Protein AF-A0A7K3PJA0-F1 (afdb_monomer)

Foldseek 3Di:
DPDPPDDLVNVLVVCCVVVNPVSDLAPLVSLQVVLLVVVVVVVVVVDPDDDLVVSLVVSVVVSNPGNPSSVVSNVVVVVDDDDDDPDPPPPDDPPPPDD

Organism: NCBI:txid285562

pLDDT: mean 87.51, std 14.16, range [44.09, 98.31]

Sequence (99 aa):
LRVGGVRPEQADGFARALLGAQCGPDDERRGRAVTVWLLEQAALAGHTALELPRLTATLAQRGVPDPDAAVQGTLAEGEALAFQDALDVPGARPERAAG

Solvent-accessible surface area (backbone atoms only — not comparable to full-atom values): 6112 Å² total; per-residue (Å²): 98,91,53,88,92,60,48,72,70,58,51,52,52,50,44,29,73,74,69,33,86,82,62,45,66,74,37,65,69,54,32,26,33,51,51,49,37,52,53,53,53,38,41,76,72,71,40,92,74,76,58,65,72,60,52,35,54,50,35,43,77,70,57,26,83,53,30,64,60,21,49,50,52,23,43,74,72,63,72,47,81,90,81,75,79,82,68,76,55,95,83,64,74,82,79,76,82,84,130

Structure (mmCIF, N/CA/C/O backbone):
data_AF-A0A7K3PJA0-F1
#
_entry.id   AF-A0A7K3PJA0-F1
#
loop_
_atom_site.group_PDB
_atom_site.id
_atom_site.type_symbol
_atom_site.label_atom_id
_atom_site.label_alt_id
_atom_site.label_comp_id
_atom_site.label_asym_id
_atom_site.label_entity_id
_atom_site.label_seq_id
_atom_site.pdbx_PDB_ins_code
_atom_site.Cartn_x
_atom_site.Cartn_y
_atom_site.Cartn_z
_atom_site.occupancy
_atom_site.B_iso_or_equiv
_atom_site.auth_seq_id
_atom_site.auth_comp_id
_atom_site.auth_asym_id
_atom_site.auth_atom_id
_atom_site.pdbx_PDB_model_num
ATOM 1 N N . LEU A 1 1 ? -6.112 0.083 -1.362 1.00 74.38 1 LEU A N 1
ATOM 2 C CA . LEU A 1 1 ? -6.463 1.344 -2.056 1.00 74.38 1 LEU A CA 1
ATOM 3 C C . LEU A 1 1 ? -6.832 1.029 -3.499 1.00 74.38 1 LEU A C 1
ATOM 5 O O . LEU A 1 1 ? -6.029 1.219 -4.389 1.00 74.38 1 LEU A O 1
ATOM 9 N N . ARG A 1 2 ? -8.026 0.472 -3.723 1.00 79.25 2 ARG A N 1
ATOM 10 C CA . ARG A 1 2 ? -8.399 -0.136 -5.018 1.00 79.25 2 ARG A CA 1
ATOM 11 C C . ARG A 1 2 ? -9.253 0.778 -5.905 1.00 79.25 2 ARG A C 1
ATOM 13 O O . ARG A 1 2 ? -9.666 0.390 -6.989 1.00 79.25 2 ARG A O 1
ATOM 20 N N . VAL A 1 3 ? -9.554 1.982 -5.419 1.00 83.81 3 VAL A N 1
ATOM 21 C CA . VAL A 1 3 ? -10.382 2.972 -6.113 1.00 83.81 3 VAL A CA 1
ATOM 22 C C . VAL A 1 3 ? -9.461 4.036 -6.697 1.00 83.81 3 VAL A C 1
ATOM 24 O O . VAL A 1 3 ? -8.737 4.701 -5.955 1.00 83.81 3 VAL A O 1
ATOM 27 N N . GLY A 1 4 ? -9.490 4.197 -8.021 1.00 82.44 4 GLY A N 1
ATOM 28 C CA . GLY A 1 4 ? -8.668 5.183 -8.720 1.00 82.44 4 GLY A CA 1
ATOM 29 C C . GLY A 1 4 ? -8.885 6.601 -8.182 1.00 82.44 4 GLY A C 1
ATOM 30 O O . GLY A 1 4 ? -10.015 7.022 -7.948 1.00 82.44 4 GLY A O 1
ATOM 31 N N . GLY A 1 5 ? -7.790 7.333 -7.963 1.00 83.69 5 GLY A N 1
ATOM 32 C CA . GLY A 1 5 ? -7.814 8.706 -7.445 1.00 83.69 5 GLY A CA 1
ATOM 33 C C . GLY A 1 5 ? -7.941 8.836 -5.921 1.00 83.69 5 GLY A C 1
ATOM 34 O O . GLY A 1 5 ? -7.743 9.936 -5.406 1.00 83.69 5 GLY A O 1
ATOM 35 N N . VAL A 1 6 ? -8.201 7.747 -5.189 1.00 88.75 6 VAL A N 1
ATOM 36 C CA . VAL A 1 6 ? -8.227 7.765 -3.718 1.00 88.75 6 VAL A CA 1
ATOM 37 C C . VAL A 1 6 ? -6.811 7.644 -3.165 1.00 88.75 6 VAL A C 1
ATOM 39 O O . VAL A 1 6 ? -6.102 6.671 -3.424 1.00 88.75 6 VAL A O 1
ATOM 42 N N . ARG A 1 7 ? -6.404 8.633 -2.367 1.00 89.06 7 ARG A N 1
ATOM 43 C CA . ARG A 1 7 ? -5.114 8.638 -1.668 1.00 89.06 7 ARG A CA 1
ATOM 44 C C . ARG A 1 7 ? -5.176 7.834 -0.359 1.00 89.06 7 ARG A C 1
ATOM 46 O O . ARG A 1 7 ? -6.253 7.768 0.243 1.00 89.06 7 ARG A O 1
ATOM 53 N N . PRO A 1 8 ? -4.044 7.284 0.127 1.00 90.50 8 PRO A N 1
ATOM 54 C CA . PRO A 1 8 ? -3.966 6.608 1.425 1.00 90.50 8 PRO A CA 1
ATOM 55 C C . PRO A 1 8 ? -4.629 7.387 2.564 1.00 90.50 8 PRO A C 1
ATOM 57 O O . PRO A 1 8 ? -5.442 6.845 3.303 1.00 90.50 8 PRO A O 1
ATOM 60 N N . GLU A 1 9 ? -4.373 8.691 2.640 1.00 90.38 9 GLU A N 1
ATOM 61 C CA . GLU A 1 9 ? -4.845 9.538 3.734 1.00 90.38 9 GLU A CA 1
ATOM 62 C C . GLU A 1 9 ? -6.376 9.708 3.717 1.00 90.38 9 GLU A C 1
ATOM 64 O O . GLU A 1 9 ? -7.011 9.817 4.768 1.00 90.38 9 GLU A O 1
ATOM 69 N N . GLN A 1 10 ? -6.986 9.693 2.526 1.00 92.62 10 GLN A N 1
ATOM 70 C CA . GLN A 1 10 ? -8.443 9.744 2.368 1.00 92.62 10 GLN A CA 1
ATOM 71 C C . GLN A 1 10 ? -9.088 8.425 2.797 1.00 92.62 10 GLN A C 1
ATOM 73 O O . GLN A 1 10 ? -10.102 8.436 3.498 1.00 92.62 10 GLN A O 1
ATOM 78 N N . ALA A 1 11 ? -8.488 7.293 2.419 1.00 92.50 11 ALA A N 1
ATOM 79 C CA . ALA A 1 11 ? -8.953 5.982 2.856 1.00 92.50 11 ALA A CA 1
ATOM 80 C C . ALA A 1 11 ? -8.826 5.813 4.378 1.00 92.50 11 ALA A C 1
ATOM 82 O O . ALA A 1 11 ? -9.759 5.319 5.003 1.00 92.50 11 ALA A O 1
ATOM 83 N N . ASP A 1 12 ? -7.738 6.295 4.982 1.00 91.56 12 ASP A N 1
ATOM 84 C CA . ASP A 1 12 ? -7.532 6.277 6.436 1.00 91.56 12 ASP A CA 1
ATOM 85 C C . ASP A 1 12 ? -8.562 7.150 7.172 1.00 91.56 12 ASP A C 1
ATOM 87 O O . ASP A 1 12 ? -9.030 6.809 8.260 1.00 91.56 12 ASP A O 1
ATOM 91 N N . GLY A 1 13 ? -8.930 8.300 6.597 1.00 90.81 13 GLY A N 1
ATOM 92 C CA . GLY A 1 13 ? -10.017 9.135 7.114 1.00 90.81 13 GLY A CA 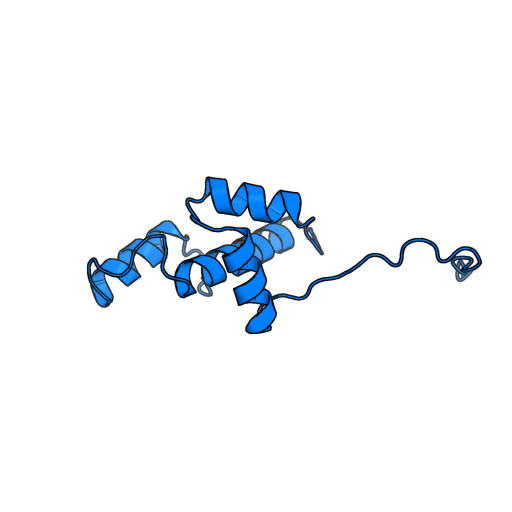1
ATOM 93 C C . GLY A 1 13 ? -11.361 8.403 7.096 1.00 90.81 13 GLY A C 1
ATOM 94 O O . GLY A 1 13 ? -12.065 8.381 8.105 1.00 90.81 13 GLY A O 1
ATOM 95 N N . PHE A 1 14 ? -11.684 7.747 5.978 1.00 91.50 14 PHE A N 1
ATOM 96 C CA . PHE A 1 14 ? -12.899 6.944 5.847 1.00 91.50 14 PHE A CA 1
ATOM 97 C C . PHE A 1 14 ? -12.914 5.751 6.812 1.00 91.50 14 PHE A C 1
ATOM 99 O O . PHE A 1 14 ? -13.905 5.531 7.506 1.00 91.50 14 PHE A O 1
ATOM 106 N N . ALA A 1 15 ? -11.806 5.014 6.907 1.00 91.44 15 ALA A N 1
ATOM 107 C CA . ALA A 1 15 ? -11.675 3.868 7.798 1.00 91.44 15 ALA A CA 1
ATOM 108 C C . ALA A 1 15 ? -11.879 4.274 9.261 1.00 91.44 15 ALA A C 1
ATOM 110 O O . ALA A 1 15 ? -12.656 3.634 9.960 1.00 91.44 15 ALA A O 1
ATOM 111 N N . ARG A 1 16 ? -11.282 5.386 9.709 1.00 90.88 16 ARG A N 1
ATOM 112 C CA . ARG A 1 16 ? -11.499 5.910 11.067 1.00 90.88 16 ARG A CA 1
ATOM 113 C C . ARG A 1 16 ? -12.935 6.370 11.310 1.00 90.88 16 ARG A C 1
ATOM 115 O O . ARG A 1 16 ? -13.450 6.167 12.405 1.00 90.88 16 ARG A O 1
ATOM 122 N N . ALA A 1 17 ? -13.592 6.963 10.312 1.00 92.62 17 ALA A N 1
ATOM 123 C CA . ALA A 1 17 ? -14.993 7.364 10.427 1.00 92.62 17 ALA A CA 1
ATOM 124 C C . ALA A 1 17 ? -15.943 6.156 10.538 1.00 92.62 17 ALA A C 1
ATOM 126 O O . ALA A 1 17 ? -16.932 6.225 11.262 1.00 92.62 17 ALA A O 1
ATOM 127 N N . LEU A 1 18 ? -15.638 5.055 9.842 1.00 92.69 18 LEU A N 1
ATOM 128 C CA . LEU A 1 18 ? -16.476 3.854 9.801 1.00 92.69 18 LEU A CA 1
ATOM 129 C C . LEU A 1 18 ? -16.188 2.866 10.943 1.00 92.69 18 LEU A C 1
ATOM 131 O O . LEU A 1 18 ? -17.111 2.291 11.508 1.00 92.69 18 LEU A O 1
ATOM 135 N N . LEU A 1 19 ? -14.910 2.642 11.250 1.00 89.75 19 LEU A N 1
ATOM 136 C CA . LEU A 1 19 ? -14.428 1.616 12.183 1.00 89.75 19 LEU A CA 1
ATOM 137 C C . LEU A 1 19 ? -14.061 2.190 13.560 1.00 89.75 19 LEU A C 1
ATOM 139 O O . LEU A 1 19 ? -13.798 1.436 14.495 1.00 89.75 19 LEU A O 1
ATOM 143 N N . GLY A 1 20 ? -14.047 3.517 13.697 1.00 88.12 20 GLY A N 1
ATOM 144 C CA . GLY A 1 20 ? -13.701 4.216 14.929 1.00 88.12 20 GLY A CA 1
ATOM 145 C C . GLY A 1 20 ? -12.195 4.411 15.136 1.00 88.12 20 GLY A C 1
ATOM 146 O O . GLY A 1 20 ? -11.353 4.035 14.319 1.00 88.12 20 GLY A O 1
ATOM 147 N N . ALA A 1 21 ? -11.850 5.027 16.270 1.00 76.06 21 ALA A N 1
ATOM 148 C CA . ALA A 1 21 ? -10.488 5.467 16.592 1.00 76.06 21 ALA 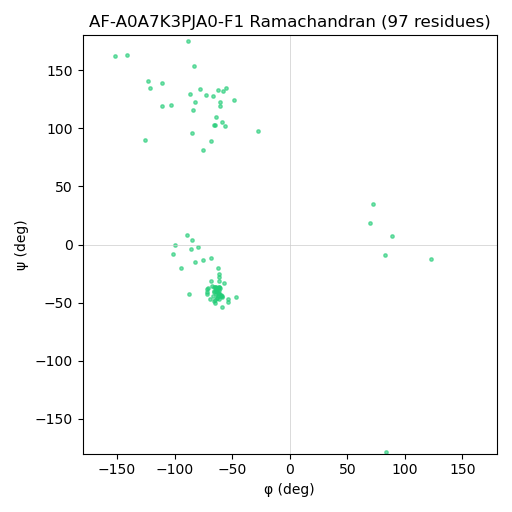A CA 1
ATOM 149 C C . ALA A 1 21 ? -9.480 4.325 16.828 1.00 76.06 21 ALA A C 1
ATOM 151 O O . ALA A 1 21 ? -8.282 4.581 16.878 1.00 76.06 21 ALA A O 1
ATOM 152 N N . GLN A 1 22 ? -9.952 3.082 16.961 1.00 77.62 22 GLN A N 1
ATOM 153 C CA . GLN A 1 22 ? -9.103 1.893 17.098 1.00 77.62 22 GLN A CA 1
ATOM 154 C C . GLN A 1 22 ? -8.462 1.467 15.767 1.00 77.62 22 GLN A C 1
ATOM 156 O O . GLN A 1 22 ? -7.528 0.675 15.772 1.00 77.62 22 GLN A O 1
ATOM 161 N N . CYS A 1 23 ? -8.929 2.004 14.633 1.00 83.25 23 CYS A N 1
ATOM 162 C CA . CYS A 1 23 ? -8.275 1.848 13.336 1.00 83.25 23 CYS A CA 1
ATOM 163 C C . CYS A 1 23 ? -7.030 2.753 13.278 1.00 83.25 23 CYS A C 1
ATOM 165 O O . CYS A 1 23 ? -7.080 3.884 12.781 1.00 83.25 23 CYS A O 1
ATOM 167 N N . GLY A 1 24 ? -5.940 2.263 13.866 1.00 85.38 24 GLY A N 1
ATOM 168 C CA . GLY A 1 24 ? -4.667 2.958 14.002 1.00 85.38 24 GLY A CA 1
ATOM 169 C C . GLY A 1 24 ? -3.707 2.753 12.824 1.00 85.38 24 GLY A C 1
ATOM 170 O O . GLY A 1 24 ? -3.984 1.991 11.894 1.00 85.38 24 GLY A O 1
ATOM 171 N N . PRO A 1 25 ? -2.558 3.452 12.833 1.00 85.25 25 PRO A N 1
ATOM 172 C CA . PRO A 1 25 ? -1.514 3.291 11.819 1.00 85.25 25 PRO A CA 1
ATOM 173 C C . PRO A 1 25 ? -0.893 1.883 11.787 1.00 85.25 25 PRO A C 1
ATOM 175 O O . PRO A 1 25 ? -0.310 1.517 10.767 1.00 85.25 25 PRO A O 1
ATOM 178 N N . ASP A 1 26 ? -1.031 1.133 12.878 1.00 89.12 26 ASP A N 1
ATOM 179 C CA . ASP A 1 26 ? -0.601 -0.244 13.124 1.00 89.12 26 ASP A CA 1
ATOM 180 C C . ASP A 1 26 ? -1.604 -1.314 12.653 1.00 89.12 26 ASP A C 1
ATOM 182 O O . ASP A 1 26 ? -1.289 -2.499 12.713 1.00 89.12 26 ASP A O 1
ATOM 186 N N . ASP A 1 27 ? -2.782 -0.932 12.140 1.00 92.12 27 ASP A N 1
ATOM 187 C CA . ASP A 1 27 ? -3.727 -1.892 11.555 1.00 92.12 27 ASP A CA 1
ATOM 188 C C . ASP A 1 27 ? -3.073 -2.617 10.364 1.00 92.12 27 ASP A C 1
ATOM 190 O O . ASP A 1 27 ? -2.696 -2.009 9.356 1.00 92.12 27 ASP A O 1
ATOM 194 N N . GLU A 1 28 ? -2.961 -3.942 10.454 1.00 91.06 28 GLU A N 1
ATOM 195 C CA . GLU A 1 28 ? -2.317 -4.768 9.430 1.00 91.06 28 GLU A CA 1
ATOM 196 C C . GLU A 1 28 ? -2.964 -4.603 8.047 1.00 91.06 28 GLU A C 1
ATOM 198 O O . GLU A 1 28 ? -2.274 -4.638 7.023 1.00 91.06 28 GLU A O 1
ATOM 203 N N . ARG A 1 29 ? -4.284 -4.361 7.987 1.00 92.50 29 ARG A N 1
ATOM 204 C CA . ARG A 1 29 ? -4.994 -4.119 6.720 1.00 92.50 29 ARG A CA 1
ATOM 205 C C . ARG A 1 29 ? -4.519 -2.826 6.073 1.00 92.50 29 ARG A C 1
ATOM 207 O O . ARG A 1 29 ? -4.415 -2.767 4.848 1.00 92.50 29 ARG A O 1
ATOM 214 N N . ARG A 1 30 ? -4.214 -1.800 6.875 1.00 94.44 30 ARG A N 1
ATOM 215 C CA . ARG A 1 30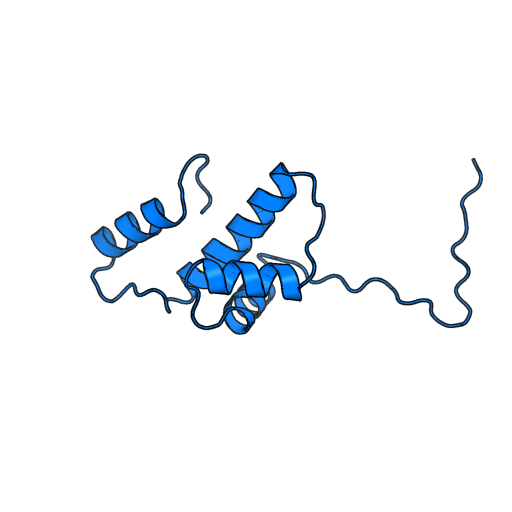 ? -3.639 -0.541 6.390 1.00 94.44 30 ARG A CA 1
ATOM 216 C C . ARG A 1 30 ? -2.238 -0.783 5.837 1.00 94.44 30 ARG A C 1
ATOM 218 O O . ARG A 1 30 ? -1.970 -0.377 4.708 1.00 94.44 30 ARG A O 1
ATOM 225 N N . GLY A 1 31 ? -1.380 -1.483 6.582 1.00 95.81 31 GLY A N 1
ATOM 226 C CA . GLY A 1 31 ? -0.019 -1.818 6.144 1.00 95.81 31 GLY A CA 1
ATOM 227 C C . GLY A 1 31 ? 0.009 -2.527 4.785 1.00 95.81 31 GLY A C 1
ATOM 228 O O . GLY A 1 31 ? 0.699 -2.079 3.862 1.00 95.81 31 GLY A O 1
ATOM 229 N N . ARG A 1 32 ? -0.815 -3.570 4.612 1.00 96.12 32 ARG A N 1
ATOM 230 C CA . ARG A 1 32 ? -0.945 -4.279 3.325 1.00 96.12 32 ARG A CA 1
ATOM 231 C C . ARG A 1 32 ? -1.492 -3.380 2.218 1.00 96.12 32 ARG A C 1
ATOM 233 O O . ARG A 1 32 ? -0.914 -3.291 1.136 1.00 96.12 32 ARG A O 1
ATOM 240 N N . ALA A 1 33 ? -2.552 -2.621 2.501 1.00 95.56 33 ALA A N 1
ATOM 241 C CA . ALA A 1 33 ? -3.162 -1.732 1.515 1.00 95.56 33 ALA A CA 1
ATOM 242 C C . ALA A 1 33 ? -2.208 -0.637 1.006 1.00 95.56 33 ALA A C 1
ATOM 244 O O . ALA A 1 33 ? -2.283 -0.286 -0.173 1.00 95.56 33 ALA A O 1
ATOM 245 N N . VAL A 1 34 ? -1.341 -0.093 1.868 1.00 96.25 34 VAL A N 1
ATOM 246 C CA . VAL A 1 34 ? -0.310 0.884 1.476 1.00 96.25 34 VAL A CA 1
ATOM 247 C C . VAL A 1 34 ? 0.799 0.208 0.666 1.00 96.25 34 VAL A C 1
ATOM 249 O O . VAL A 1 34 ? 1.257 0.788 -0.316 1.00 96.25 34 VAL A O 1
ATOM 252 N N . THR A 1 35 ? 1.188 -1.019 1.021 1.00 97.62 35 THR A N 1
ATOM 253 C CA . THR A 1 35 ? 2.184 -1.807 0.273 1.00 97.62 35 THR A CA 1
ATOM 254 C C . THR A 1 35 ? 1.741 -2.040 -1.168 1.00 97.62 35 THR A C 1
ATOM 256 O O . THR A 1 35 ? 2.452 -1.654 -2.096 1.00 97.62 35 THR A O 1
ATOM 259 N N . VAL A 1 36 ? 0.533 -2.574 -1.368 1.00 96.69 36 VAL A N 1
ATOM 260 C CA . VAL A 1 36 ? -0.042 -2.794 -2.706 1.00 96.69 36 VAL A CA 1
ATOM 261 C C . VAL A 1 36 ? -0.145 -1.482 -3.480 1.00 96.69 36 VAL A C 1
ATOM 263 O O . VAL A 1 36 ? 0.261 -1.405 -4.635 1.00 96.69 36 VAL A O 1
ATOM 266 N N . TRP A 1 37 ? -0.612 -0.414 -2.832 1.00 95.88 37 TRP A N 1
ATOM 267 C CA . TRP A 1 37 ? -0.733 0.889 -3.480 1.00 95.88 37 TRP A CA 1
ATOM 268 C C . TRP A 1 37 ? 0.607 1.445 -3.967 1.00 95.88 37 TRP A C 1
ATOM 270 O O . TRP A 1 37 ? 0.675 1.984 -5.068 1.00 95.88 37 TRP A O 1
ATOM 280 N N . LEU A 1 38 ? 1.684 1.312 -3.185 1.00 96.56 38 LEU A N 1
ATOM 281 C CA . LEU A 1 38 ? 3.020 1.743 -3.605 1.00 96.56 38 LEU A CA 1
ATOM 282 C C . LEU A 1 38 ? 3.527 0.946 -4.811 1.00 96.56 38 LEU A C 1
ATOM 284 O O . LEU A 1 38 ? 4.138 1.533 -5.704 1.00 96.56 38 LEU A O 1
ATOM 288 N N . LEU A 1 39 ? 3.246 -0.359 -4.861 1.00 96.50 39 LEU A N 1
ATOM 289 C CA . LEU A 1 39 ? 3.559 -1.199 -6.019 1.00 96.50 39 LEU A CA 1
ATOM 290 C C . LEU A 1 39 ? 2.768 -0.755 -7.259 1.00 96.50 39 LEU A C 1
ATOM 292 O O . LEU A 1 39 ? 3.348 -0.604 -8.331 1.00 96.50 39 LEU A O 1
ATOM 296 N N . GLU A 1 40 ? 1.480 -0.440 -7.110 1.00 94.88 40 GLU A N 1
ATOM 297 C CA . GLU A 1 40 ? 0.656 0.117 -8.190 1.00 94.88 40 GLU A CA 1
ATOM 298 C C . GLU A 1 40 ? 1.176 1.487 -8.662 1.00 94.88 40 GLU A C 1
ATOM 300 O O . GLU A 1 40 ? 1.253 1.739 -9.864 1.00 94.88 40 GLU A O 1
ATOM 305 N N . GLN A 1 41 ? 1.592 2.373 -7.745 1.00 94.69 41 GLN A N 1
ATOM 306 C CA . GLN A 1 41 ? 2.198 3.659 -8.118 1.00 94.69 41 GLN A CA 1
ATOM 307 C C . GLN A 1 41 ? 3.518 3.470 -8.873 1.00 94.69 41 GLN A C 1
ATOM 309 O O . GLN A 1 41 ? 3.795 4.196 -9.827 1.00 94.69 41 GLN A O 1
ATOM 314 N N . ALA A 1 42 ? 4.330 2.495 -8.467 1.00 95.94 42 ALA A N 1
ATOM 315 C CA . ALA A 1 42 ? 5.566 2.165 -9.159 1.00 95.94 42 ALA A CA 1
ATOM 316 C C . ALA A 1 42 ? 5.293 1.618 -10.568 1.00 95.94 42 ALA A C 1
ATOM 318 O O . ALA A 1 42 ? 5.963 2.038 -11.512 1.00 95.94 42 ALA A O 1
ATOM 319 N N . ALA A 1 43 ? 4.272 0.772 -10.727 1.00 95.00 43 ALA A N 1
ATOM 320 C CA . ALA A 1 43 ? 3.831 0.279 -12.029 1.00 95.00 43 ALA A CA 1
ATOM 321 C C . ALA A 1 43 ? 3.379 1.413 -12.959 1.00 95.00 43 ALA A C 1
ATOM 323 O O . ALA A 1 43 ? 3.790 1.462 -14.117 1.00 95.00 43 ALA A O 1
ATOM 324 N N . LEU A 1 44 ? 2.618 2.385 -12.442 1.00 94.00 44 LEU A N 1
ATOM 325 C CA . LEU A 1 44 ? 2.243 3.591 -13.194 1.00 94.00 44 LEU A CA 1
ATOM 326 C C . LEU A 1 44 ? 3.460 4.435 -13.611 1.00 94.00 44 LEU A C 1
ATOM 328 O O . LEU A 1 44 ? 3.413 5.109 -14.637 1.00 94.00 44 LEU A O 1
ATOM 332 N N . ALA A 1 45 ? 4.554 4.381 -12.846 1.00 95.69 45 ALA A N 1
ATOM 333 C CA . ALA A 1 4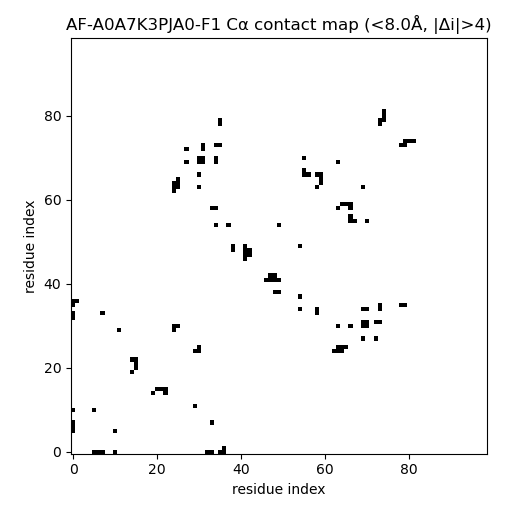5 ? 5.827 5.021 -13.175 1.00 95.69 45 ALA A CA 1
ATOM 334 C C . ALA A 1 45 ? 6.734 4.169 -14.093 1.00 95.69 45 ALA A C 1
ATOM 336 O O . ALA A 1 45 ? 7.860 4.575 -14.380 1.00 95.69 45 ALA A O 1
ATOM 337 N N . GLY A 1 46 ? 6.269 3.003 -14.556 1.00 97.75 46 GLY A N 1
ATOM 338 C CA . GLY A 1 46 ? 7.000 2.115 -15.465 1.00 97.75 46 GLY A CA 1
ATOM 339 C C . GLY A 1 46 ? 7.901 1.078 -14.786 1.00 97.75 46 GLY A C 1
ATOM 340 O O . GLY A 1 46 ? 8.641 0.378 -15.473 1.00 97.75 46 GLY A O 1
ATOM 341 N N . HIS A 1 47 ? 7.858 0.951 -13.458 1.00 96.75 47 HIS A N 1
ATOM 342 C CA . HIS A 1 47 ? 8.557 -0.124 -12.757 1.00 96.75 47 HIS A CA 1
ATOM 343 C C . HIS A 1 47 ? 7.782 -1.441 -12.868 1.00 96.75 47 HIS A C 1
ATOM 345 O O . HIS A 1 47 ? 6.583 -1.489 -12.618 1.00 96.75 47 HIS A O 1
ATOM 351 N N . THR A 1 48 ? 8.474 -2.532 -13.178 1.00 93.75 48 THR A N 1
ATOM 352 C CA . THR A 1 48 ? 7.893 -3.887 -13.178 1.00 93.75 48 THR A CA 1
ATOM 353 C C . THR A 1 48 ? 8.110 -4.625 -11.856 1.00 93.75 48 THR A C 1
ATOM 355 O O . THR A 1 48 ? 7.385 -5.565 -11.551 1.00 93.75 48 THR A O 1
ATOM 358 N N . ALA A 1 49 ? 9.089 -4.185 -11.064 1.00 94.56 49 ALA A N 1
ATOM 359 C CA . ALA A 1 49 ? 9.391 -4.666 -9.723 1.00 94.56 49 ALA A CA 1
ATOM 360 C C . ALA A 1 49 ? 10.033 -3.537 -8.900 1.00 94.56 49 ALA A C 1
ATOM 362 O O . ALA A 1 49 ? 10.527 -2.549 -9.455 1.00 94.56 49 ALA A O 1
ATOM 363 N N . LEU A 1 50 ? 10.036 -3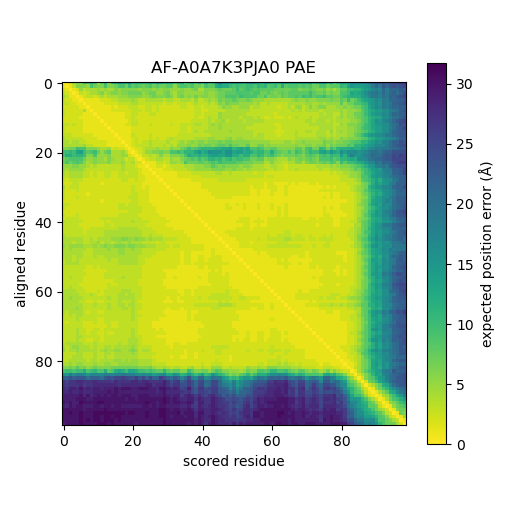.685 -7.575 1.00 96.25 50 LEU A N 1
ATOM 364 C CA . LEU A 1 50 ? 10.759 -2.810 -6.657 1.00 96.25 50 LEU A CA 1
ATOM 365 C C . LEU A 1 50 ? 11.726 -3.624 -5.805 1.00 96.25 50 LEU A C 1
ATOM 367 O O . LEU A 1 50 ? 11.373 -4.687 -5.302 1.00 96.25 50 LEU A O 1
ATOM 371 N N . GLU A 1 51 ? 12.903 -3.054 -5.567 1.00 95.69 51 GLU A N 1
ATOM 372 C CA . GLU A 1 51 ? 13.839 -3.553 -4.564 1.00 95.69 51 GLU A CA 1
ATOM 373 C C . GLU A 1 51 ? 13.221 -3.484 -3.166 1.00 95.69 51 GLU A C 1
ATOM 375 O O . GLU A 1 51 ? 12.699 -2.436 -2.760 1.00 95.69 51 GLU A O 1
ATOM 380 N N . LEU A 1 52 ? 13.332 -4.578 -2.405 1.00 96.31 52 LEU A N 1
ATOM 381 C CA . LEU A 1 52 ? 12.758 -4.678 -1.061 1.00 96.31 52 LEU A CA 1
ATOM 382 C C . LEU A 1 52 ? 13.197 -3.518 -0.142 1.00 96.31 52 LEU A C 1
ATOM 384 O O . LEU A 1 52 ? 12.312 -2.883 0.434 1.00 96.31 52 LEU A O 1
ATOM 388 N N . PRO A 1 53 ? 14.492 -3.130 -0.066 1.00 96.81 53 PRO A N 1
ATOM 389 C CA . PRO A 1 53 ? 14.917 -2.001 0.769 1.00 96.81 53 PRO A CA 1
ATOM 390 C C . PRO A 1 53 ? 14.283 -0.660 0.373 1.00 96.81 53 PRO A C 1
ATOM 392 O O . PRO A 1 53 ? 14.044 0.199 1.220 1.00 96.81 53 PRO A O 1
ATOM 395 N N . ARG A 1 54 ? 13.991 -0.455 -0.920 1.00 97.38 54 ARG A N 1
ATOM 396 C CA . ARG A 1 54 ? 13.336 0.771 -1.400 1.00 97.38 54 ARG A CA 1
ATOM 397 C C . ARG A 1 54 ? 11.870 0.798 -0.983 1.00 97.38 54 ARG A C 1
ATOM 399 O O . ARG A 1 54 ? 11.364 1.852 -0.589 1.00 97.38 54 ARG A O 1
ATOM 406 N N . LEU A 1 55 ? 11.192 -0.342 -1.074 1.00 98.00 55 LEU A N 1
ATOM 407 C CA . LEU A 1 55 ? 9.797 -0.475 -0.672 1.00 98.00 55 LEU A CA 1
ATOM 408 C C . LEU A 1 55 ? 9.635 -0.261 0.839 1.00 98.00 55 LEU A C 1
ATOM 410 O O . LEU A 1 55 ? 8.841 0.590 1.242 1.00 98.00 55 LEU A O 1
ATOM 414 N N . THR A 1 56 ? 10.424 -0.948 1.668 1.00 98.12 56 THR A N 1
ATOM 415 C CA . THR A 1 56 ? 10.334 -0.850 3.136 1.00 98.12 56 THR A CA 1
ATOM 416 C C . THR A 1 56 ? 10.680 0.550 3.645 1.00 98.12 56 THR A C 1
ATOM 418 O O . THR A 1 56 ? 9.956 1.099 4.477 1.00 98.12 56 THR A O 1
ATOM 421 N N . ALA A 1 57 ? 11.696 1.204 3.071 1.00 98.31 57 ALA A N 1
ATOM 422 C CA . ALA A 1 57 ? 12.009 2.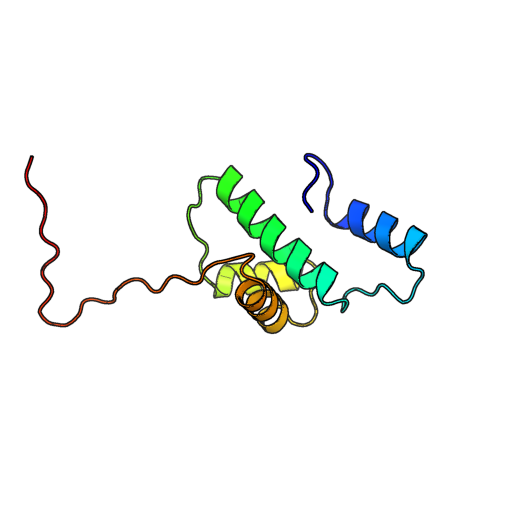599 3.385 1.00 98.31 57 ALA A CA 1
ATOM 423 C C . ALA A 1 57 ? 10.851 3.554 3.041 1.00 98.31 57 ALA A C 1
ATOM 425 O O . ALA A 1 57 ? 10.558 4.484 3.794 1.00 98.31 57 ALA A O 1
ATOM 426 N N . THR A 1 58 ? 10.170 3.325 1.915 1.00 97.81 58 THR A N 1
ATOM 427 C CA . THR A 1 58 ? 9.031 4.157 1.494 1.00 97.81 58 THR A CA 1
ATOM 428 C C . THR A 1 58 ? 7.808 3.933 2.389 1.00 97.81 58 THR A C 1
ATOM 430 O O . THR A 1 58 ? 7.107 4.887 2.726 1.00 97.81 58 THR A O 1
ATOM 433 N N . LEU A 1 59 ? 7.570 2.693 2.824 1.00 97.38 59 LEU A N 1
ATOM 434 C CA . LEU A 1 59 ? 6.523 2.346 3.789 1.00 97.38 59 LEU A CA 1
ATOM 435 C C . LEU A 1 59 ? 6.750 3.031 5.143 1.00 97.38 59 LEU A C 1
ATOM 437 O O . LEU A 1 59 ? 5.822 3.640 5.680 1.00 97.38 59 LEU A O 1
ATOM 441 N N . ALA A 1 60 ? 7.987 3.027 5.648 1.00 96.81 60 ALA A N 1
ATOM 442 C CA . ALA A 1 60 ? 8.348 3.745 6.871 1.00 96.81 60 ALA A CA 1
ATOM 443 C C . ALA A 1 60 ? 8.060 5.252 6.752 1.00 96.81 60 ALA A C 1
ATOM 445 O O . ALA A 1 60 ? 7.425 5.841 7.627 1.00 96.81 60 ALA A O 1
ATOM 446 N N . GLN A 1 61 ? 8.434 5.876 5.628 1.00 96.00 61 GLN A N 1
ATOM 447 C CA . GLN A 1 61 ? 8.142 7.293 5.356 1.00 96.00 61 GLN A CA 1
ATOM 448 C C . GLN A 1 61 ? 6.636 7.602 5.305 1.00 96.00 61 GLN A C 1
ATOM 450 O O . GLN A 1 61 ? 6.224 8.731 5.564 1.00 96.00 61 GLN A O 1
ATOM 455 N N . ARG A 1 62 ? 5.800 6.605 4.992 1.00 92.31 62 ARG A N 1
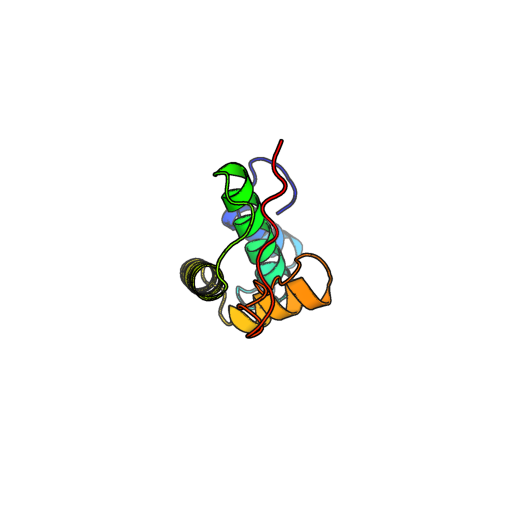ATOM 456 C CA . ARG A 1 62 ? 4.329 6.692 4.982 1.00 92.31 62 ARG A CA 1
ATOM 457 C C . ARG A 1 62 ? 3.688 6.353 6.336 1.00 92.31 62 ARG A C 1
ATOM 459 O O . ARG A 1 62 ? 2.461 6.263 6.433 1.00 92.31 62 ARG A O 1
ATOM 466 N N . GLY A 1 63 ? 4.496 6.184 7.384 1.00 93.25 63 GLY A N 1
ATOM 467 C CA . GLY A 1 63 ? 4.022 5.913 8.739 1.00 93.25 63 GLY A CA 1
ATOM 468 C C . GLY A 1 63 ? 3.464 4.502 8.906 1.00 93.25 63 GLY A C 1
ATOM 469 O O . GLY A 1 63 ? 2.469 4.323 9.609 1.00 93.25 63 GLY A O 1
ATOM 470 N N . VAL A 1 64 ? 4.039 3.514 8.217 1.00 96.19 64 VAL A N 1
ATOM 471 C CA . VAL A 1 64 ? 3.828 2.093 8.527 1.00 96.19 64 VAL A CA 1
ATOM 472 C C . VAL A 1 64 ? 4.815 1.709 9.640 1.00 96.19 64 VAL A C 1
ATOM 474 O O . VAL A 1 64 ? 6.019 1.802 9.397 1.00 96.19 64 VAL A O 1
ATOM 477 N N . PRO A 1 65 ? 4.348 1.331 10.849 1.00 94.75 65 PRO A N 1
ATOM 478 C CA . PRO A 1 65 ? 5.229 1.097 12.000 1.00 94.75 65 PRO A CA 1
ATOM 479 C C . PRO A 1 65 ? 6.205 -0.069 11.815 1.00 94.75 65 PRO A C 1
ATOM 481 O O . PRO A 1 65 ? 7.350 0.030 12.245 1.00 94.75 65 PRO A O 1
ATOM 484 N N . ASP A 1 66 ? 5.758 -1.138 11.151 1.00 96.69 66 ASP A N 1
ATOM 485 C CA . ASP A 1 66 ? 6.572 -2.304 10.801 1.00 96.69 66 ASP A CA 1
ATOM 486 C C . ASP A 1 66 ? 6.478 -2.565 9.283 1.00 96.69 66 ASP A C 1
ATOM 488 O O . ASP A 1 66 ? 5.558 -3.244 8.808 1.00 96.69 66 ASP A O 1
ATOM 492 N N . PRO A 1 67 ? 7.376 -1.956 8.486 1.00 97.75 67 PRO A N 1
ATOM 493 C CA . PRO A 1 67 ? 7.393 -2.119 7.037 1.00 97.75 67 PRO A CA 1
ATOM 494 C C . PRO A 1 67 ? 7.628 -3.560 6.591 1.00 97.75 67 PRO A C 1
ATOM 496 O O . PRO A 1 67 ? 7.043 -3.989 5.597 1.00 97.75 67 PRO A O 1
ATOM 499 N N . ASP A 1 68 ? 8.474 -4.298 7.308 1.00 97.50 68 ASP A N 1
ATOM 500 C CA . ASP A 1 68 ? 8.816 -5.670 6.953 1.00 97.50 68 ASP A CA 1
ATOM 501 C C . ASP A 1 68 ? 7.609 -6.582 7.168 1.00 97.50 68 ASP A C 1
ATOM 503 O O . ASP A 1 68 ? 7.226 -7.311 6.251 1.00 97.50 68 ASP A O 1
ATOM 507 N N . ALA A 1 69 ? 6.931 -6.476 8.317 1.00 97.19 69 ALA A N 1
ATOM 508 C CA . ALA A 1 69 ? 5.698 -7.218 8.573 1.00 97.19 69 ALA A CA 1
ATOM 509 C C . ALA A 1 69 ? 4.589 -6.868 7.570 1.00 97.19 69 ALA A C 1
ATOM 511 O O . ALA A 1 69 ? 3.869 -7.759 7.116 1.00 97.19 69 ALA A O 1
ATOM 512 N N . ALA A 1 70 ? 4.470 -5.600 7.161 1.00 97.75 70 ALA A N 1
ATOM 513 C CA . ALA A 1 70 ? 3.508 -5.197 6.136 1.00 97.75 70 ALA A CA 1
ATOM 514 C C . ALA A 1 70 ? 3.791 -5.867 4.779 1.00 97.75 70 ALA A C 1
ATOM 516 O O . ALA A 1 70 ? 2.863 -6.366 4.132 1.00 97.75 70 ALA A O 1
ATOM 517 N N . VAL A 1 71 ? 5.061 -5.936 4.362 1.00 98.06 71 VAL A N 1
ATOM 518 C CA . VAL A 1 71 ? 5.455 -6.658 3.143 1.00 98.06 71 VAL A CA 1
ATOM 519 C C . VAL A 1 71 ? 5.192 -8.156 3.292 1.00 98.06 71 VAL A C 1
ATOM 521 O O . VAL A 1 71 ? 4.561 -8.740 2.412 1.00 98.06 71 VAL A O 1
ATOM 524 N N . GLN A 1 72 ? 5.594 -8.775 4.405 1.00 97.50 72 GLN A N 1
ATOM 525 C CA . GLN A 1 72 ? 5.360 -10.204 4.646 1.00 97.50 72 GLN A CA 1
ATOM 526 C C . GLN A 1 72 ? 3.869 -10.553 4.646 1.00 97.50 72 GLN A C 1
ATOM 528 O O . GLN A 1 72 ? 3.470 -11.520 4.004 1.00 97.50 72 GLN A O 1
ATOM 533 N N . GLY A 1 73 ? 3.025 -9.739 5.284 1.00 97.62 73 GLY A N 1
ATOM 534 C CA . GLY A 1 73 ? 1.574 -9.921 5.255 1.00 97.62 73 GLY A CA 1
ATOM 535 C C . GLY A 1 73 ? 0.995 -9.789 3.845 1.00 97.62 73 GLY A C 1
ATOM 536 O O . GLY A 1 73 ? 0.103 -10.541 3.472 1.00 97.62 73 GLY A O 1
ATOM 537 N N . THR A 1 74 ? 1.526 -8.874 3.030 1.00 97.88 74 THR A N 1
ATOM 538 C CA . THR A 1 74 ? 1.107 -8.714 1.626 1.00 97.88 74 THR A CA 1
ATOM 539 C C . THR A 1 74 ? 1.471 -9.948 0.789 1.00 97.88 74 THR A C 1
ATOM 541 O O . THR A 1 74 ? 0.672 -10.393 -0.033 1.00 97.88 74 THR A O 1
ATOM 544 N N . LEU A 1 75 ? 2.653 -10.532 1.021 1.00 97.31 75 LEU A N 1
ATOM 545 C CA . LEU A 1 75 ? 3.083 -11.780 0.382 1.00 97.31 75 LEU A CA 1
ATOM 546 C C . LEU A 1 75 ? 2.235 -12.976 0.837 1.00 97.31 75 LEU A C 1
ATOM 548 O O . LEU A 1 75 ? 1.813 -13.775 0.005 1.00 97.31 75 LEU A O 1
ATOM 552 N N . ALA A 1 76 ? 1.967 -13.090 2.140 1.00 97.31 76 ALA A N 1
ATOM 553 C CA . ALA A 1 76 ? 1.191 -14.186 2.717 1.00 97.31 76 ALA A CA 1
ATOM 554 C C . ALA A 1 76 ? -0.252 -14.232 2.187 1.00 97.31 76 ALA A C 1
ATOM 556 O O . ALA A 1 76 ? -0.775 -15.311 1.923 1.00 97.31 76 ALA A O 1
ATOM 557 N N . GLU A 1 77 ? -0.867 -13.067 1.969 1.00 96.38 77 GLU A N 1
ATOM 558 C CA . GLU A 1 77 ? -2.202 -12.936 1.367 1.00 96.38 77 GLU A CA 1
ATOM 559 C C . GLU A 1 77 ? -2.193 -13.063 -0.172 1.00 96.38 77 GLU A C 1
ATOM 561 O O . GLU A 1 77 ? -3.244 -13.001 -0.809 1.00 96.38 77 GLU A O 1
ATOM 566 N N . GLY A 1 78 ? -1.019 -13.229 -0.795 1.00 96.31 78 GLY A N 1
ATOM 567 C CA 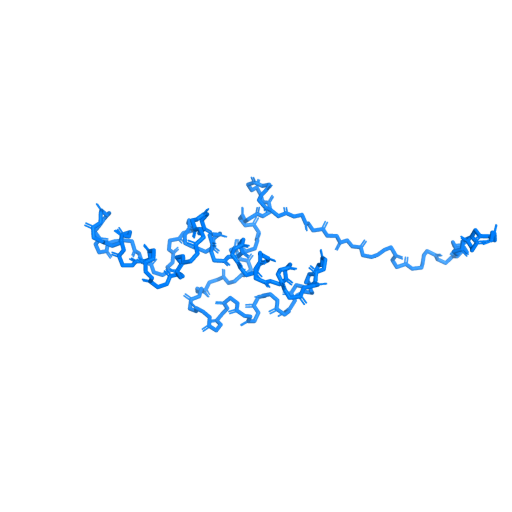. GLY A 1 78 ? -0.879 -13.341 -2.250 1.00 96.31 78 GLY A CA 1
ATOM 568 C C . GLY A 1 78 ? -1.163 -12.041 -3.011 1.00 96.31 78 GLY A C 1
ATOM 569 O O . GLY A 1 78 ? -1.419 -12.073 -4.213 1.00 96.31 78 GLY A O 1
ATOM 570 N N . GLU A 1 79 ? -1.125 -10.892 -2.332 1.00 95.81 79 GLU A N 1
ATOM 571 C CA . GLU A 1 79 ? -1.357 -9.573 -2.935 1.00 95.81 79 GLU A CA 1
ATOM 572 C C . GLU A 1 79 ? -0.096 -9.010 -3.623 1.00 95.81 79 GLU A C 1
ATOM 574 O O . GLU A 1 79 ? -0.186 -8.076 -4.420 1.00 95.81 79 GLU A O 1
ATOM 579 N N . ALA A 1 80 ? 1.076 -9.586 -3.342 1.00 96.19 80 ALA A N 1
ATOM 580 C CA . ALA A 1 80 ? 2.338 -9.322 -4.027 1.00 96.19 80 ALA A CA 1
ATOM 581 C C . ALA A 1 80 ? 3.133 -10.624 -4.205 1.00 96.19 80 ALA A C 1
ATOM 583 O O . ALA A 1 80 ? 2.888 -11.617 -3.521 1.00 96.19 80 ALA A O 1
ATOM 584 N N . LEU A 1 81 ? 4.118 -10.604 -5.104 1.00 95.50 81 LEU A N 1
ATOM 585 C CA . LEU A 1 81 ? 5.039 -11.717 -5.332 1.00 95.50 81 LEU A CA 1
ATOM 586 C C . LEU A 1 81 ? 6.476 -11.251 -5.105 1.00 95.50 81 LEU A C 1
ATOM 588 O O . LEU A 1 81 ? 6.874 -10.191 -5.587 1.00 95.50 81 LEU A O 1
ATOM 592 N N . ALA A 1 82 ? 7.256 -12.059 -4.389 1.00 93.94 82 ALA A N 1
ATOM 593 C CA . ALA A 1 82 ? 8.693 -11.864 -4.274 1.00 93.94 82 ALA A CA 1
ATOM 594 C C . ALA A 1 82 ? 9.392 -12.552 -5.451 1.00 93.94 82 ALA A C 1
ATOM 596 O O . ALA A 1 82 ? 9.151 -13.728 -5.725 1.00 93.94 82 ALA A O 1
ATOM 597 N N . PHE A 1 83 ? 10.270 -11.820 -6.127 1.00 89.88 83 PHE A N 1
ATOM 598 C CA . PHE A 1 83 ? 11.161 -12.357 -7.146 1.00 89.88 83 PHE A CA 1
ATOM 599 C C . PHE A 1 83 ? 12.592 -12.314 -6.618 1.00 89.88 83 PHE A C 1
ATOM 601 O O . PHE A 1 83 ? 12.998 -11.343 -5.981 1.00 89.88 83 PHE A O 1
ATOM 608 N N . GLN A 1 84 ? 13.346 -13.374 -6.878 1.00 82.50 84 GLN A N 1
ATOM 609 C CA . GLN A 1 84 ? 14.788 -13.392 -6.694 1.00 82.50 84 GLN A CA 1
ATOM 610 C C . GLN A 1 84 ? 15.373 -13.465 -8.091 1.00 82.50 84 GLN A C 1
ATOM 612 O O . GLN A 1 84 ? 15.073 -14.414 -8.820 1.00 82.50 84 GLN A O 1
ATOM 617 N N . ASP A 1 85 ? 16.163 -12.459 -8.466 1.00 71.69 85 ASP A N 1
ATOM 618 C CA . ASP A 1 85 ? 16.938 -12.567 -9.693 1.00 71.69 85 ASP A CA 1
ATOM 619 C C . ASP A 1 85 ? 17.821 -13.805 -9.561 1.00 71.69 85 ASP A C 1
ATOM 621 O O . ASP A 1 85 ? 18.413 -14.037 -8.499 1.00 71.69 85 ASP A O 1
ATOM 625 N N . ALA A 1 86 ? 17.829 -14.648 -10.590 1.00 62.28 86 ALA A N 1
ATOM 626 C CA . ALA A 1 86 ? 18.643 -15.846 -10.580 1.00 62.28 86 ALA A CA 1
ATOM 627 C C . ALA A 1 86 ? 20.094 -15.377 -10.642 1.00 62.28 86 ALA A C 1
ATOM 629 O O . ALA A 1 86 ? 20.643 -15.178 -11.722 1.00 62.28 86 ALA A O 1
ATOM 630 N N . LEU A 1 87 ? 20.696 -15.139 -9.474 1.00 57.88 87 LEU A N 1
ATOM 631 C CA . LEU A 1 87 ? 22.122 -14.897 -9.357 1.00 57.88 87 LEU A CA 1
ATOM 632 C C . LEU A 1 87 ? 22.810 -15.998 -10.150 1.00 57.88 87 LEU A C 1
ATOM 634 O O . LEU A 1 87 ? 22.524 -17.172 -9.900 1.00 57.88 87 LEU A O 1
ATOM 638 N N . ASP A 1 88 ? 23.646 -15.584 -11.108 1.00 57.53 88 ASP A N 1
ATOM 639 C CA . ASP A 1 88 ? 24.521 -16.418 -11.929 1.00 57.53 88 ASP A CA 1
ATOM 640 C C . ASP A 1 88 ? 24.887 -17.689 -11.159 1.00 57.53 88 ASP A C 1
ATOM 642 O O . ASP A 1 88 ? 25.771 -17.693 -10.296 1.00 57.53 88 ASP A O 1
ATOM 646 N N . VAL A 1 89 ? 24.177 -18.784 -11.440 1.00 53.25 89 VAL A N 1
ATOM 647 C CA . VAL A 1 89 ? 24.643 -20.098 -11.019 1.00 53.25 89 VAL A CA 1
ATOM 648 C C . VAL A 1 89 ? 25.988 -20.233 -11.722 1.00 53.25 89 VAL A C 1
ATOM 650 O O . VAL A 1 89 ? 26.003 -20.100 -12.948 1.00 53.25 89 VAL A O 1
ATOM 653 N N . PRO A 1 90 ? 27.117 -20.459 -11.028 1.00 52.34 90 PRO A N 1
ATOM 654 C CA . PRO A 1 90 ? 28.394 -20.633 -11.705 1.00 52.34 90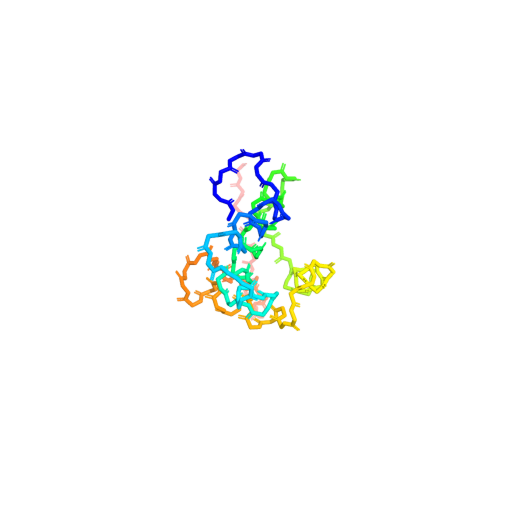 PRO A CA 1
ATOM 655 C C . PRO A 1 90 ? 28.269 -21.779 -12.724 1.00 52.34 90 PRO A C 1
ATOM 657 O O . PRO A 1 90 ? 28.230 -22.948 -12.346 1.00 52.34 90 PRO A O 1
ATOM 660 N N . GLY A 1 91 ? 28.122 -21.437 -14.012 1.00 59.69 91 GLY A N 1
ATOM 661 C CA . GLY A 1 91 ? 27.851 -22.381 -15.105 1.00 59.69 91 GLY A CA 1
ATOM 662 C C . GLY A 1 91 ? 26.579 -22.142 -15.938 1.00 59.69 91 GLY A C 1
ATOM 663 O O . GLY A 1 91 ? 26.471 -22.727 -17.015 1.00 59.69 91 GLY A O 1
ATOM 664 N N . ALA A 1 92 ? 25.646 -21.280 -15.530 1.00 57.62 92 ALA A N 1
ATOM 665 C CA . ALA A 1 92 ? 24.499 -20.914 -16.362 1.00 57.62 92 ALA A CA 1
ATOM 666 C C . ALA A 1 92 ? 24.887 -19.774 -17.316 1.00 57.62 92 ALA A C 1
ATOM 668 O O . ALA A 1 92 ? 24.868 -18.604 -16.958 1.00 57.62 92 ALA A O 1
ATOM 669 N N . ARG A 1 93 ? 25.262 -20.100 -18.558 1.00 53.84 93 ARG A N 1
ATOM 670 C CA . ARG A 1 93 ? 25.377 -19.074 -19.604 1.00 53.84 93 ARG A CA 1
ATOM 671 C C . ARG A 1 93 ? 23.971 -18.539 -19.910 1.00 53.84 93 ARG A C 1
ATOM 673 O O . ARG A 1 93 ? 23.126 -19.355 -20.276 1.00 53.84 93 ARG A O 1
ATOM 680 N N . PRO A 1 94 ? 23.723 -17.216 -19.883 1.00 56.94 94 PRO A N 1
ATOM 681 C CA . PRO A 1 94 ? 22.514 -16.675 -20.483 1.00 56.94 94 PRO A CA 1
ATOM 682 C C . PRO A 1 94 ? 22.588 -16.941 -21.988 1.00 56.94 94 PRO A C 1
ATOM 684 O O . PRO A 1 94 ? 23.436 -16.390 -22.698 1.00 56.94 94 PRO A O 1
ATOM 687 N N . GLU A 1 95 ? 21.748 -17.853 -22.473 1.00 57.97 95 GLU A N 1
ATOM 688 C CA . GLU A 1 95 ? 21.588 -18.088 -23.900 1.00 57.97 95 GLU A CA 1
ATOM 689 C C . GLU A 1 95 ? 20.982 -16.819 -24.503 1.00 57.97 95 GLU A C 1
ATOM 691 O O . GLU A 1 95 ? 19.797 -16.524 -24.352 1.00 57.97 95 GLU A O 1
ATOM 696 N N . ARG A 1 96 ? 21.821 -16.013 -25.160 1.00 60.03 96 ARG A N 1
ATOM 697 C CA . ARG A 1 96 ? 21.326 -14.997 -26.081 1.00 60.03 96 ARG A CA 1
ATOM 698 C C . ARG A 1 96 ? 20.658 -15.748 -27.223 1.00 60.03 96 ARG A C 1
ATOM 700 O O . ARG A 1 96 ? 21.355 -16.278 -28.086 1.00 60.03 96 ARG A O 1
ATOM 707 N N . ALA A 1 97 ? 19.329 -15.787 -27.216 1.00 53.00 97 ALA A N 1
ATOM 708 C CA . ALA A 1 97 ? 18.563 -16.142 -28.396 1.00 53.00 97 ALA A CA 1
ATOM 709 C C . ALA A 1 97 ? 18.937 -15.142 -29.499 1.00 53.00 97 ALA A C 1
ATOM 711 O O . ALA A 1 97 ? 18.599 -13.960 -29.432 1.00 53.00 97 ALA A O 1
ATOM 712 N N . ALA A 1 98 ? 19.734 -15.607 -30.456 1.00 51.00 98 ALA A N 1
ATOM 713 C CA . ALA A 1 98 ? 20.003 -14.889 -31.684 1.00 51.00 98 ALA A CA 1
ATOM 714 C C . ALA A 1 98 ? 18.748 -14.951 -32.563 1.00 51.00 98 ALA A C 1
ATOM 716 O O . ALA A 1 98 ? 18.218 -16.034 -32.813 1.00 51.00 98 ALA A O 1
ATOM 717 N N . GLY A 1 99 ? 18.308 -13.783 -33.020 1.00 44.09 99 GLY A N 1
ATOM 718 C CA . GLY A 1 99 ? 17.277 -13.582 -34.031 1.00 44.09 99 GLY A CA 1
ATOM 719 C C . GLY A 1 99 ? 17.349 -12.151 -34.518 1.00 44.09 99 GLY A C 1
ATOM 720 O O . GLY A 1 99 ? 16.875 -11.278 -33.762 1.00 44.09 99 GLY A O 1
#

Radius of gyration: 17.25 Å; Cα contacts (8 Å, |Δi|>4): 70; chains: 1; bounding box: 45×32×51 Å

Mean predicted aligned error: 7.71 Å

Secondary structure (DSSP, 8-state):
--STT--HHHHHHHHHHHH-TT--TT-HHHHHHHHHHHHHHHHHTT-S---HHHHHHHHHHTT-S-HHHHHHHHHHTTSS---------TT--------